Protein AF-A0A444UL59-F1 (afdb_monomer_lite)

Sequence (95 aa):
MLLGTKKINNWIEGYIHEVKGRTPSLGSQILNRGDFNIHVDLPPSTLVTDFVTLLDCLGLSQSVNVPTHTCGHTLDLLITRGLDISNPSVSDISL

Foldseek 3Di:
DPQLVVLVVVLVVVVVVVVVVDPPDPDKDWSDKFFNVDQCQDDDDPVNVVVVVVCVVVQKDWDDNFDQDPVGGDGITTIIHPDDPPDDDHDDPPD

pLDDT: mean 75.83, std 9.66, range [48.34, 88.81]

Radius of gyration: 13.7 Å; chains: 1; bounding box: 34×24×35 Å

Structure (mmCIF, N/CA/C/O backbone):
data_AF-A0A444UL59-F1
#
_entry.id   AF-A0A444UL59-F1
#
loop_
_atom_site.group_PDB
_atom_site.id
_atom_site.type_symbol
_atom_site.label_atom_id
_atom_site.label_alt_id
_atom_site.label_comp_id
_atom_site.label_asym_id
_atom_site.label_entity_id
_atom_site.label_seq_id
_atom_site.pdbx_PDB_ins_code
_atom_site.Cartn_x
_atom_site.Cartn_y
_atom_site.Cartn_z
_atom_site.occupancy
_atom_site.B_iso_or_equiv
_atom_site.auth_seq_id
_atom_site.auth_comp_id
_atom_site.auth_asym_id
_atom_site.auth_atom_id
_atom_site.pdbx_PDB_model_num
ATOM 1 N N . MET A 1 1 ? 13.734 7.149 0.274 1.00 49.69 1 MET A N 1
ATOM 2 C CA . MET A 1 1 ? 13.088 6.515 1.448 1.00 49.69 1 MET A CA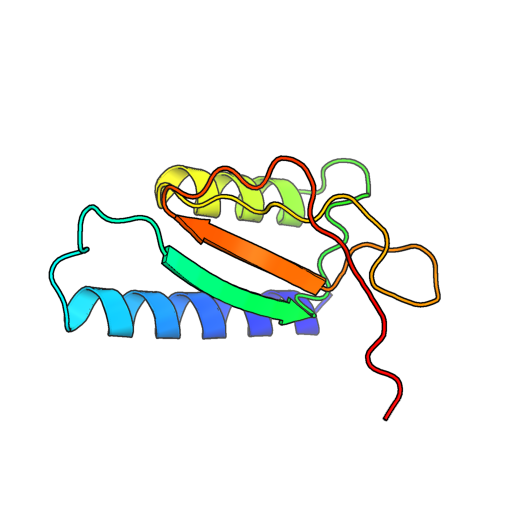 1
ATOM 3 C C . MET A 1 1 ? 12.206 7.465 2.282 1.00 49.69 1 MET A C 1
ATOM 5 O O . MET A 1 1 ? 11.246 6.989 2.862 1.00 49.69 1 MET A O 1
ATOM 9 N N . LEU A 1 2 ? 12.458 8.787 2.333 1.00 55.53 2 LEU A N 1
ATOM 10 C CA . LEU A 1 2 ? 11.718 9.739 3.198 1.00 55.53 2 LEU A CA 1
ATOM 11 C C . LEU A 1 2 ? 10.324 10.196 2.707 1.00 55.53 2 LEU A C 1
ATOM 13 O O . LEU A 1 2 ? 9.553 10.706 3.517 1.00 55.53 2 LEU A O 1
ATOM 17 N N . LEU A 1 3 ? 9.995 10.079 1.412 1.00 59.19 3 LEU A N 1
ATOM 18 C CA . LEU A 1 3 ? 8.688 10.531 0.902 1.00 59.19 3 LEU A CA 1
ATOM 19 C C . LEU A 1 3 ? 7.550 9.548 1.221 1.00 59.19 3 LEU A C 1
ATOM 21 O O . LEU A 1 3 ? 6.487 9.989 1.652 1.00 59.19 3 LEU A O 1
ATOM 25 N N . GLY A 1 4 ? 7.778 8.239 1.062 1.00 61.97 4 GLY A N 1
ATOM 26 C CA . GLY A 1 4 ? 6.741 7.221 1.276 1.00 61.97 4 GLY A CA 1
ATOM 27 C C . GLY A 1 4 ? 6.236 7.173 2.720 1.00 61.97 4 GLY A C 1
ATOM 28 O O . GLY A 1 4 ? 5.034 7.198 2.959 1.00 61.97 4 GLY A O 1
ATOM 29 N N . THR A 1 5 ? 7.135 7.237 3.705 1.00 67.88 5 THR A N 1
ATOM 30 C CA . THR A 1 5 ? 6.757 7.208 5.131 1.00 67.88 5 THR A CA 1
ATOM 31 C C . THR A 1 5 ? 5.936 8.427 5.557 1.00 67.88 5 THR A C 1
ATOM 33 O O . THR A 1 5 ? 4.973 8.289 6.308 1.00 67.88 5 THR A O 1
ATOM 36 N N . LYS A 1 6 ? 6.247 9.621 5.034 1.00 73.44 6 LYS A N 1
ATOM 37 C CA . LYS A 1 6 ? 5.445 10.832 5.280 1.00 73.44 6 LYS A CA 1
ATOM 38 C C . LYS A 1 6 ? 4.035 10.716 4.698 1.00 73.44 6 LYS A C 1
ATOM 40 O O . LYS A 1 6 ? 3.079 11.113 5.359 1.00 73.44 6 LYS A O 1
ATOM 45 N N . LYS A 1 7 ? 3.897 10.165 3.486 1.00 71.12 7 LYS A N 1
ATOM 46 C CA . LYS A 1 7 ? 2.586 9.959 2.851 1.00 71.12 7 LYS A CA 1
ATOM 47 C C . LYS A 1 7 ? 1.734 8.944 3.619 1.00 71.12 7 LYS A C 1
ATOM 49 O O . LYS A 1 7 ? 0.558 9.214 3.845 1.00 71.12 7 LYS A O 1
ATOM 54 N N . ILE A 1 8 ? 2.332 7.842 4.084 1.00 75.31 8 ILE A N 1
ATOM 55 C CA . ILE A 1 8 ? 1.653 6.845 4.930 1.00 75.31 8 ILE A CA 1
ATOM 56 C C . ILE A 1 8 ? 1.138 7.494 6.219 1.00 75.31 8 ILE A C 1
ATOM 58 O O . ILE A 1 8 ? -0.039 7.354 6.532 1.00 75.31 8 ILE A O 1
ATOM 62 N N . ASN A 1 9 ? 1.979 8.248 6.934 1.00 78.31 9 ASN A N 1
ATOM 63 C CA . ASN A 1 9 ? 1.572 8.890 8.188 1.00 78.31 9 ASN A CA 1
ATOM 64 C C . ASN A 1 9 ? 0.418 9.878 7.982 1.00 78.31 9 ASN A C 1
ATOM 66 O O . ASN A 1 9 ? -0.560 9.841 8.722 1.00 78.31 9 ASN A O 1
ATOM 70 N N . ASN A 1 10 ? 0.486 10.713 6.941 1.00 80.62 10 ASN A N 1
ATOM 71 C CA . ASN A 1 10 ? -0.602 11.637 6.617 1.00 80.62 10 ASN A CA 1
ATOM 72 C C . ASN A 1 10 ? -1.911 10.899 6.302 1.00 80.62 10 ASN A C 1
ATOM 74 O O . ASN A 1 10 ? -2.984 11.348 6.700 1.00 80.62 10 ASN A O 1
ATOM 78 N N . TRP A 1 11 ? -1.828 9.764 5.601 1.00 81.00 11 TRP A N 1
ATOM 79 C CA . TRP A 1 11 ? -2.995 8.930 5.336 1.00 81.00 11 TRP A CA 1
ATOM 80 C C . TRP A 1 11 ? -3.565 8.309 6.619 1.00 81.00 11 TRP A C 1
ATOM 82 O O . TRP A 1 11 ? -4.777 8.368 6.815 1.00 81.00 11 TRP A O 1
ATOM 92 N N . ILE A 1 12 ? -2.719 7.783 7.514 1.00 80.50 12 ILE A N 1
ATOM 93 C CA . ILE A 1 12 ? -3.146 7.221 8.807 1.00 80.50 12 ILE A CA 1
ATOM 94 C C . ILE A 1 12 ? -3.886 8.279 9.632 1.00 80.50 12 ILE A C 1
ATOM 96 O O . ILE A 1 12 ? -4.978 8.008 10.127 1.00 80.50 12 ILE A O 1
ATOM 100 N N . GLU A 1 13 ? -3.336 9.489 9.748 1.00 81.62 13 GLU A N 1
ATOM 101 C CA . GLU A 1 13 ? -3.981 10.586 10.479 1.00 81.62 13 GLU A CA 1
ATOM 102 C C . GLU A 1 13 ? -5.342 10.958 9.869 1.00 81.62 13 GLU A C 1
ATOM 104 O O . GLU A 1 13 ? -6.329 11.121 10.592 1.00 81.62 13 GLU A O 1
ATOM 109 N N . GLY A 1 14 ? -5.429 11.018 8.535 1.00 79.25 14 GLY A N 1
ATOM 110 C CA . GLY A 1 14 ? -6.689 11.247 7.823 1.00 79.25 14 GLY A CA 1
ATOM 111 C C . GLY A 1 14 ? -7.727 10.152 8.087 1.00 79.25 14 GLY A C 1
ATOM 112 O O . GLY A 1 14 ? -8.874 10.455 8.417 1.00 79.25 14 GLY A O 1
ATOM 113 N N . TYR A 1 15 ? -7.312 8.887 8.021 1.00 77.38 15 TYR A N 1
ATOM 114 C CA . TYR A 1 15 ? -8.165 7.733 8.301 1.00 77.38 15 TYR A CA 1
ATOM 115 C C . TYR A 1 15 ? -8.651 7.717 9.762 1.00 77.38 15 TYR A C 1
ATOM 117 O O . TYR A 1 15 ? -9.832 7.494 10.025 1.00 77.38 15 TYR A O 1
ATOM 125 N N . ILE A 1 16 ? -7.780 8.021 10.732 1.00 78.81 16 ILE A N 1
ATOM 126 C CA . ILE A 1 16 ? -8.161 8.135 12.149 1.00 78.81 16 ILE A CA 1
ATOM 127 C C . ILE A 1 16 ? -9.195 9.248 12.341 1.00 78.81 16 ILE A C 1
ATOM 129 O O . ILE A 1 16 ? -10.153 9.067 13.093 1.00 78.81 16 ILE A O 1
ATOM 133 N N . HIS A 1 17 ? -9.025 10.394 11.678 1.00 74.81 17 HIS A N 1
ATOM 134 C CA . HIS A 1 17 ? -9.991 11.488 11.744 1.00 74.81 17 HIS A CA 1
ATOM 135 C C . HIS A 1 17 ? -11.351 11.093 11.140 1.00 74.81 17 HIS A C 1
ATOM 137 O O . HIS A 1 17 ? -12.392 11.389 11.726 1.00 74.81 17 HIS A O 1
ATOM 143 N N . GLU A 1 18 ? -11.354 10.374 10.014 1.00 71.44 18 GLU A N 1
ATOM 144 C CA . GLU A 1 18 ? -12.570 9.835 9.394 1.00 71.44 18 GLU A CA 1
ATOM 145 C C . GLU A 1 18 ? -13.316 8.868 10.329 1.00 71.44 18 GLU A C 1
ATOM 147 O O . GLU A 1 18 ? -14.522 9.019 10.544 1.00 71.44 18 GLU A O 1
ATOM 152 N N . VAL A 1 19 ? -12.599 7.928 10.954 1.00 67.81 19 VAL A N 1
ATOM 153 C CA . VAL A 1 19 ? -13.174 6.948 11.894 1.00 67.81 19 VAL A CA 1
ATOM 154 C C . VAL A 1 19 ? -13.626 7.600 13.206 1.00 67.81 19 VAL A C 1
ATOM 156 O O . VAL A 1 19 ? -14.606 7.165 13.804 1.00 67.81 19 VAL A O 1
ATOM 159 N N . LYS A 1 20 ? -12.968 8.672 13.666 1.00 68.31 20 LYS A N 1
ATOM 160 C CA . LYS A 1 20 ? -13.397 9.416 14.865 1.00 68.31 20 LYS A CA 1
ATOM 161 C C . LYS A 1 20 ? -14.716 10.171 14.662 1.00 68.31 20 LYS A C 1
ATOM 163 O O . LYS A 1 20 ? -15.390 10.459 15.647 1.00 68.31 20 LYS A O 1
ATOM 168 N N . GLY A 1 21 ? -15.087 10.487 13.418 1.00 62.25 21 GLY A N 1
ATOM 169 C CA . GLY A 1 21 ? -16.300 11.244 13.086 1.00 62.25 21 GLY A CA 1
ATOM 170 C C . GLY A 1 21 ? -17.496 10.410 12.612 1.00 62.25 21 GLY A C 1
ATOM 171 O O . GLY A 1 21 ? -18.597 10.950 12.493 1.00 62.25 21 GLY A O 1
ATOM 172 N N . ARG A 1 22 ? -17.313 9.115 12.325 1.00 58.59 22 ARG A N 1
ATOM 173 C CA . ARG A 1 22 ? -18.356 8.210 11.815 1.00 58.59 22 ARG A CA 1
ATOM 174 C C . ARG A 1 22 ? -18.214 6.828 12.444 1.00 58.59 22 ARG A C 1
ATOM 176 O O . ARG A 1 22 ? -17.115 6.292 12.521 1.00 58.59 22 ARG A O 1
ATOM 183 N N . THR A 1 23 ? -19.327 6.195 12.817 1.00 56.22 23 THR A N 1
ATOM 184 C CA . THR A 1 23 ? -19.336 4.731 12.943 1.00 56.22 23 THR A CA 1
ATOM 185 C C . THR A 1 23 ? -18.861 4.151 11.608 1.00 56.22 23 THR A C 1
ATOM 187 O O . THR A 1 23 ? -19.347 4.617 10.573 1.00 56.22 23 THR A O 1
ATOM 190 N N . PRO A 1 24 ? -17.918 3.185 11.578 1.00 57.44 24 PRO A N 1
ATOM 191 C CA . PRO A 1 24 ? -17.540 2.536 10.333 1.00 57.44 24 PRO A CA 1
ATOM 192 C C . PRO A 1 24 ? -18.820 1.975 9.722 1.00 57.44 24 PRO A C 1
ATOM 194 O O . PRO A 1 24 ? -19.427 1.057 10.274 1.00 57.44 24 PRO A O 1
ATOM 197 N N . SER A 1 25 ? -19.295 2.574 8.633 1.00 55.69 25 SER A N 1
ATOM 198 C CA . SER A 1 25 ? -20.393 1.990 7.884 1.00 55.69 25 SER A CA 1
ATOM 199 C C . SER A 1 25 ? -19.899 0.617 7.437 1.00 55.69 25 SER A C 1
ATOM 201 O O . SER A 1 25 ? -18.825 0.496 6.851 1.00 55.69 25 SER A O 1
ATOM 203 N N . LEU A 1 26 ? -20.662 -0.433 7.743 1.00 57.88 26 LEU A N 1
ATOM 204 C CA . LEU A 1 26 ? -20.337 -1.831 7.419 1.00 57.88 26 LEU A CA 1
ATOM 205 C C . LEU A 1 26 ? -20.310 -2.098 5.892 1.00 57.88 26 LEU A C 1
ATOM 207 O O . LEU A 1 26 ? -20.285 -3.241 5.455 1.00 57.88 26 LEU A O 1
ATOM 211 N N . GLY A 1 27 ? -20.383 -1.045 5.075 1.00 66.25 27 GLY A N 1
ATOM 212 C CA . GLY A 1 27 ? -20.454 -1.099 3.625 1.00 66.25 27 GLY A CA 1
ATOM 213 C C . GLY A 1 27 ? -19.097 -0.909 2.957 1.00 66.25 27 GLY A C 1
ATOM 214 O O . GLY A 1 27 ? -18.175 -0.290 3.499 1.00 66.25 27 GLY A O 1
ATOM 215 N N . SER A 1 28 ? -19.015 -1.433 1.741 1.00 73.44 28 SER A N 1
ATOM 216 C CA . SER A 1 28 ? -17.845 -1.386 0.878 1.00 73.44 28 SER A CA 1
ATOM 217 C C . SER A 1 28 ? -17.496 0.054 0.470 1.00 73.44 28 SER A C 1
ATOM 219 O O . SER A 1 28 ? -18.363 0.783 -0.013 1.00 73.44 28 SER A O 1
ATOM 221 N N . GLN A 1 29 ? -16.246 0.483 0.673 1.00 77.56 29 GLN A N 1
ATOM 222 C CA . GLN A 1 29 ? -15.816 1.879 0.490 1.00 77.56 29 GLN A CA 1
ATOM 223 C C . GLN A 1 29 ? -14.411 1.991 -0.112 1.00 77.56 29 GLN A C 1
ATOM 225 O O . GLN A 1 29 ? -13.506 1.227 0.232 1.00 77.56 29 GLN A O 1
ATOM 230 N N . ILE A 1 30 ? -14.221 2.992 -0.979 1.00 74.88 30 ILE A N 1
ATOM 231 C CA . ILE A 1 30 ? -12.896 3.449 -1.415 1.00 74.88 30 ILE A CA 1
ATOM 232 C C . ILE A 1 30 ? -12.412 4.483 -0.402 1.00 74.88 30 ILE A C 1
ATOM 234 O O . ILE A 1 30 ? -13.072 5.502 -0.220 1.00 74.88 30 ILE A O 1
ATOM 238 N N . LEU A 1 31 ? -11.266 4.229 0.230 1.00 75.94 31 LEU A N 1
ATOM 239 C CA . LEU A 1 31 ? -10.720 5.104 1.272 1.00 75.94 31 LEU A CA 1
ATOM 240 C C . LEU A 1 31 ? -9.597 5.992 0.753 1.00 75.94 31 LEU A C 1
ATOM 242 O O . LEU A 1 31 ? -9.447 7.120 1.211 1.00 75.94 31 LEU A O 1
ATOM 246 N N . ASN A 1 32 ? -8.790 5.503 -0.192 1.00 75.31 32 ASN A N 1
ATOM 247 C CA . ASN A 1 32 ? -7.736 6.324 -0.774 1.00 75.31 32 ASN A CA 1
ATOM 248 C C . ASN A 1 32 ? -7.312 5.864 -2.175 1.00 75.31 32 ASN A C 1
ATOM 250 O O . ASN A 1 32 ? -7.359 4.674 -2.491 1.00 75.31 32 ASN A O 1
ATOM 254 N N . ARG A 1 33 ? -6.860 6.828 -2.986 1.00 78.44 33 ARG A N 1
ATOM 255 C CA . ARG A 1 33 ? -6.213 6.644 -4.291 1.00 78.44 33 ARG A CA 1
ATOM 256 C C . ARG A 1 33 ? -5.039 7.605 -4.419 1.00 78.44 33 ARG A C 1
ATOM 258 O O . ARG A 1 33 ? -5.236 8.806 -4.253 1.00 78.44 33 ARG A O 1
ATOM 265 N N . GLY A 1 34 ? -3.861 7.104 -4.777 1.00 79.12 34 GLY A N 1
ATOM 266 C CA . GLY A 1 34 ? -2.753 7.966 -5.191 1.00 79.12 34 GLY A CA 1
ATOM 267 C C . GLY A 1 34 ? -1.381 7.332 -5.039 1.00 79.12 34 GLY A C 1
ATOM 268 O O . GLY A 1 34 ? -1.269 6.181 -4.636 1.00 79.12 34 GLY A O 1
ATOM 269 N N . ASP A 1 35 ? -0.352 8.117 -5.340 1.00 80.69 35 ASP A N 1
ATOM 270 C CA . ASP A 1 35 ? 1.054 7.723 -5.299 1.00 80.69 35 ASP A CA 1
ATOM 271 C C . ASP A 1 35 ? 1.571 7.601 -3.853 1.00 80.69 35 ASP A C 1
ATOM 273 O O . ASP A 1 35 ? 1.797 8.611 -3.180 1.00 80.69 35 ASP A O 1
ATOM 277 N N . PHE A 1 36 ? 1.819 6.379 -3.377 1.00 79.12 36 PHE A N 1
ATOM 278 C CA . PHE A 1 36 ? 2.395 6.097 -2.056 1.00 79.12 36 PHE A CA 1
ATOM 279 C C . PHE A 1 36 ? 3.928 6.069 -2.061 1.00 79.12 36 PHE A C 1
ATOM 281 O O . PHE A 1 36 ? 4.533 6.129 -0.990 1.00 79.12 36 PHE A O 1
ATOM 288 N N . ASN A 1 37 ? 4.579 6.027 -3.230 1.00 81.00 37 ASN A N 1
ATOM 289 C CA . ASN A 1 37 ? 6.023 5.783 -3.364 1.00 81.00 37 ASN A CA 1
ATOM 290 C C . ASN A 1 37 ? 6.499 4.525 -2.599 1.00 81.00 37 ASN A C 1
ATOM 292 O O . ASN A 1 37 ? 7.586 4.520 -2.013 1.00 81.00 37 ASN A O 1
ATOM 296 N N . ILE A 1 38 ? 5.675 3.473 -2.566 1.00 79.56 38 ILE A N 1
ATOM 297 C CA . ILE A 1 38 ? 6.020 2.163 -2.000 1.00 79.56 38 ILE A CA 1
ATOM 298 C C . ILE A 1 38 ? 6.050 1.171 -3.154 1.00 79.56 38 ILE A C 1
ATOM 300 O O . ILE A 1 38 ? 5.042 0.993 -3.825 1.00 79.56 38 ILE A O 1
ATOM 304 N N . HIS A 1 39 ? 7.184 0.507 -3.349 1.00 82.00 39 HIS A N 1
ATOM 305 C CA . HIS A 1 39 ? 7.315 -0.564 -4.333 1.00 82.00 39 HIS A CA 1
ATOM 306 C C . HIS A 1 39 ? 6.696 -1.856 -3.789 1.00 82.00 39 HIS A C 1
ATOM 308 O O . HIS A 1 39 ? 7.404 -2.721 -3.272 1.00 82.00 39 HIS A O 1
ATOM 314 N N . VAL A 1 40 ? 5.368 -1.958 -3.848 1.00 80.38 40 VAL A N 1
ATOM 315 C CA . VAL A 1 40 ? 4.628 -3.162 -3.422 1.00 80.38 40 VAL A CA 1
ATOM 316 C C . VAL A 1 40 ? 4.832 -4.343 -4.380 1.00 80.38 40 VAL A C 1
ATOM 318 O O . VAL A 1 40 ? 4.570 -5.482 -4.014 1.00 80.38 40 VAL A O 1
ATOM 321 N N . ASP A 1 41 ? 5.320 -4.066 -5.591 1.00 77.94 41 ASP A N 1
ATOM 322 C CA . ASP A 1 41 ? 5.634 -5.020 -6.659 1.00 77.94 41 ASP A CA 1
ATOM 323 C C . ASP A 1 41 ? 7.003 -5.710 -6.503 1.00 77.94 41 ASP A C 1
ATOM 325 O O . ASP A 1 41 ? 7.298 -6.673 -7.211 1.00 77.94 41 ASP A O 1
ATOM 329 N N . LEU A 1 42 ? 7.852 -5.231 -5.591 1.00 80.44 42 LEU A N 1
ATOM 330 C CA . LEU A 1 42 ? 9.182 -5.788 -5.333 1.00 80.44 42 LEU A CA 1
ATOM 331 C C . LEU A 1 42 ? 9.161 -6.798 -4.171 1.00 80.44 42 LEU A C 1
ATOM 333 O O . LEU A 1 42 ? 8.215 -6.811 -3.381 1.00 80.44 42 LEU A O 1
ATOM 337 N N . PRO A 1 43 ? 10.205 -7.644 -4.026 1.00 79.81 43 PRO A N 1
ATOM 338 C CA . PRO A 1 43 ? 10.303 -8.577 -2.908 1.00 79.81 43 PRO A CA 1
ATOM 339 C C . PRO A 1 43 ? 10.076 -7.902 -1.544 1.00 79.81 43 PRO A C 1
ATOM 341 O O . PRO A 1 43 ? 10.457 -6.738 -1.375 1.00 79.81 43 PRO A O 1
ATOM 344 N N . PRO A 1 44 ? 9.507 -8.623 -0.556 1.00 79.19 44 PRO A N 1
ATOM 345 C CA . PRO A 1 44 ? 9.103 -8.032 0.713 1.00 79.19 44 PRO A CA 1
ATOM 346 C C . PRO A 1 44 ? 10.273 -7.330 1.404 1.00 79.19 44 PRO A C 1
ATOM 348 O O . PRO A 1 44 ? 11.267 -7.951 1.783 1.00 79.19 44 PRO A O 1
ATOM 351 N N . SER A 1 45 ? 10.137 -6.020 1.583 1.00 84.00 45 SER A N 1
ATOM 352 C CA . SER A 1 45 ? 10.966 -5.235 2.495 1.00 84.00 45 SER A CA 1
ATOM 353 C C . SER A 1 45 ? 10.197 -5.007 3.792 1.00 84.00 45 SER A C 1
ATOM 355 O O . SER A 1 45 ? 8.970 -5.073 3.791 1.00 84.00 45 SER A O 1
ATOM 357 N N . THR A 1 46 ? 10.886 -4.672 4.887 1.00 86.56 46 THR A N 1
ATOM 358 C CA . THR A 1 46 ? 10.233 -4.339 6.168 1.00 86.56 46 THR A CA 1
ATOM 359 C C . THR A 1 46 ? 9.117 -3.306 5.989 1.00 86.56 46 THR A C 1
ATOM 361 O O . THR A 1 46 ? 8.029 -3.491 6.511 1.00 86.56 46 THR A O 1
ATOM 364 N N . LEU A 1 47 ? 9.335 -2.283 5.151 1.00 83.88 47 LEU A N 1
ATOM 365 C CA . LEU A 1 47 ? 8.323 -1.265 4.854 1.00 83.88 47 LEU A CA 1
ATOM 366 C C . LEU A 1 47 ? 7.067 -1.846 4.186 1.00 83.88 47 LEU A C 1
ATOM 368 O O . LEU A 1 47 ? 5.958 -1.470 4.552 1.00 83.88 47 LEU A O 1
ATOM 372 N N . VAL A 1 48 ? 7.236 -2.730 3.198 1.00 84.56 48 VAL A N 1
ATOM 373 C CA . VAL A 1 48 ? 6.110 -3.359 2.487 1.00 84.56 48 VAL A CA 1
ATOM 374 C C . VAL A 1 48 ? 5.358 -4.297 3.428 1.00 84.56 48 VAL A C 1
ATOM 376 O O . VAL A 1 48 ? 4.135 -4.238 3.486 1.00 84.56 48 VAL A O 1
ATOM 379 N N . T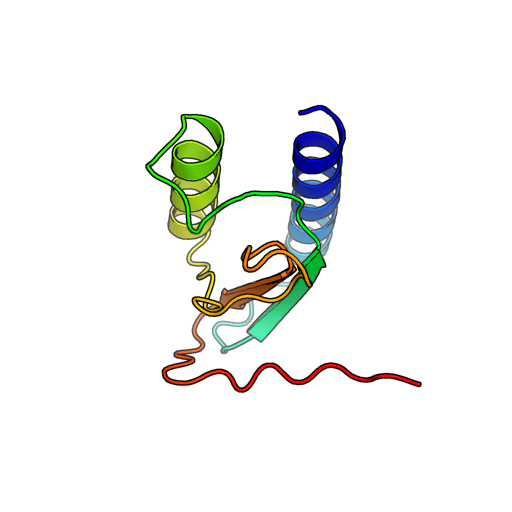HR A 1 49 ? 6.076 -5.103 4.212 1.00 87.44 49 THR A N 1
ATOM 380 C CA . THR A 1 49 ? 5.479 -6.018 5.193 1.00 87.44 49 THR A CA 1
ATOM 381 C C . THR A 1 49 ? 4.684 -5.267 6.259 1.00 87.44 49 THR A C 1
ATOM 383 O O . THR A 1 49 ? 3.538 -5.627 6.529 1.00 87.44 49 THR A O 1
ATOM 386 N N . ASP A 1 50 ? 5.249 -4.202 6.831 1.00 87.94 50 ASP A N 1
ATOM 387 C CA . ASP A 1 50 ? 4.577 -3.386 7.847 1.00 87.94 50 ASP A CA 1
ATOM 388 C C . ASP A 1 50 ? 3.345 -2.683 7.266 1.00 87.94 50 ASP A C 1
ATOM 390 O O . ASP A 1 50 ? 2.297 -2.617 7.908 1.00 87.94 50 ASP A O 1
ATOM 394 N N . PHE A 1 51 ? 3.446 -2.194 6.027 1.00 86.50 51 PHE A N 1
ATOM 395 C CA 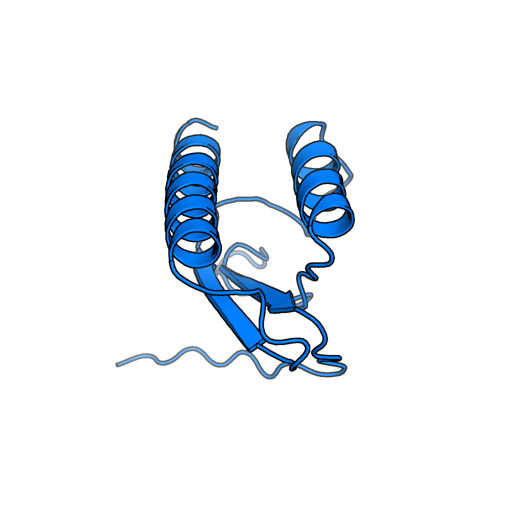. PHE A 1 51 ? 2.332 -1.562 5.329 1.00 86.50 51 PHE A CA 1
ATOM 396 C C . PHE A 1 51 ? 1.188 -2.545 5.054 1.00 86.50 51 PHE A C 1
ATOM 398 O O . PHE A 1 51 ? 0.042 -2.236 5.368 1.00 86.50 51 PHE A O 1
ATOM 405 N N . VAL A 1 52 ? 1.479 -3.740 4.529 1.00 86.81 52 VAL A N 1
ATOM 406 C CA . VAL A 1 52 ? 0.465 -4.784 4.292 1.00 86.81 52 VAL A CA 1
ATOM 407 C C . VAL A 1 52 ? -0.181 -5.220 5.609 1.00 86.81 52 VAL A C 1
ATOM 409 O O . VAL A 1 52 ? -1.404 -5.239 5.711 1.00 86.81 52 VAL A O 1
ATOM 412 N N . THR A 1 53 ? 0.622 -5.454 6.651 1.00 88.81 53 THR A N 1
ATOM 413 C CA . THR A 1 53 ? 0.120 -5.827 7.985 1.00 88.81 53 THR A CA 1
ATOM 414 C C . THR A 1 53 ? -0.803 -4.753 8.566 1.00 88.81 53 THR A C 1
ATOM 416 O O . THR A 1 53 ? -1.824 -5.064 9.177 1.00 88.81 53 THR A O 1
ATOM 419 N N . LEU A 1 54 ? -0.478 -3.471 8.368 1.00 87.50 54 LEU A N 1
ATOM 420 C CA . LEU A 1 54 ? -1.333 -2.363 8.786 1.00 87.50 54 LEU A CA 1
ATOM 421 C C . LEU A 1 54 ? -2.687 -2.383 8.064 1.00 87.50 54 LEU A C 1
ATOM 423 O O . LEU A 1 54 ? -3.714 -2.178 8.710 1.00 87.50 54 LEU A O 1
ATOM 427 N N . LEU A 1 55 ? -2.701 -2.616 6.748 1.00 88.19 55 LEU A N 1
ATOM 428 C CA . LEU A 1 55 ? -3.947 -2.718 5.986 1.00 88.19 55 LEU A CA 1
ATOM 429 C C . LEU A 1 55 ? -4.806 -3.879 6.500 1.00 88.19 55 LEU A C 1
ATOM 431 O O . LEU A 1 55 ? -5.987 -3.668 6.779 1.00 88.19 55 LEU A O 1
ATOM 435 N N . ASP A 1 56 ? -4.203 -5.046 6.730 1.00 87.75 56 ASP A N 1
ATOM 436 C CA . ASP A 1 56 ? -4.892 -6.232 7.251 1.00 87.75 56 ASP A CA 1
ATOM 437 C C . ASP A 1 56 ? -5.506 -5.977 8.636 1.00 87.75 56 ASP A C 1
ATOM 439 O O . ASP A 1 56 ? -6.687 -6.252 8.857 1.00 87.75 56 ASP A O 1
ATOM 443 N N . CYS A 1 57 ? -4.750 -5.363 9.555 1.00 86.19 57 CYS A N 1
ATOM 444 C CA . CYS A 1 57 ? -5.240 -4.969 10.882 1.00 86.19 57 CYS A CA 1
ATOM 445 C C . CYS A 1 57 ? -6.436 -4.007 10.818 1.00 86.19 57 CYS A C 1
ATOM 447 O O . CYS A 1 57 ? -7.265 -3.974 11.729 1.00 86.19 57 CYS A O 1
ATOM 449 N N . LEU A 1 58 ? -6.527 -3.210 9.754 1.00 83.88 58 LEU A N 1
ATOM 450 C CA . LEU A 1 58 ? -7.619 -2.273 9.520 1.00 83.88 58 LEU A CA 1
ATOM 451 C C . LEU A 1 58 ? -8.750 -2.877 8.665 1.00 83.88 58 LEU A C 1
ATOM 453 O O . LEU A 1 58 ? -9.740 -2.187 8.404 1.00 83.88 58 LEU A O 1
ATOM 457 N N . GLY A 1 59 ? -8.647 -4.138 8.233 1.00 84.88 59 GLY A N 1
ATOM 458 C CA . GLY A 1 59 ? -9.601 -4.765 7.313 1.00 84.88 59 GLY A CA 1
ATOM 459 C C . GLY A 1 59 ? -9.663 -4.046 5.963 1.00 84.88 59 GLY A C 1
ATOM 460 O O . GLY A 1 59 ? -10.750 -3.849 5.409 1.00 84.88 59 GLY A O 1
ATOM 461 N N . LEU A 1 60 ? -8.511 -3.562 5.500 1.00 86.62 60 LEU A N 1
ATOM 462 C CA . LEU A 1 60 ? -8.332 -2.846 4.245 1.00 86.62 60 LEU A CA 1
ATOM 463 C C . LEU A 1 60 ? -7.578 -3.710 3.245 1.00 86.62 60 LEU A C 1
ATOM 465 O O . LEU A 1 60 ? -6.815 -4.595 3.615 1.00 86.62 60 LEU A O 1
ATOM 469 N N . SER A 1 61 ? -7.757 -3.413 1.966 1.00 86.56 61 SER A N 1
ATOM 470 C CA . SER A 1 61 ? -7.076 -4.118 0.886 1.00 86.56 61 SER A CA 1
ATOM 471 C C . SER A 1 61 ? -6.505 -3.128 -0.115 1.00 86.56 61 SER A C 1
ATOM 473 O O . SER A 1 61 ? -7.156 -2.143 -0.478 1.00 86.56 61 SER A O 1
ATOM 475 N N . GLN A 1 62 ? -5.282 -3.405 -0.559 1.00 86.81 62 GLN A N 1
ATOM 476 C CA . GLN A 1 62 ? -4.678 -2.782 -1.724 1.00 86.81 62 GLN A CA 1
ATOM 477 C C . GLN A 1 62 ? -4.976 -3.672 -2.936 1.00 86.81 62 GLN A C 1
ATOM 479 O O . GLN A 1 62 ? -4.752 -4.877 -2.872 1.00 86.81 62 GLN A O 1
ATOM 484 N N . SER A 1 63 ? -5.533 -3.103 -4.007 1.00 81.69 63 SER A N 1
ATOM 485 C CA . SER A 1 63 ? -6.018 -3.903 -5.149 1.00 81.69 63 SER A CA 1
ATOM 486 C C . SER A 1 63 ? -5.225 -3.719 -6.446 1.00 81.69 63 SER A C 1
ATOM 488 O O . SER A 1 63 ? -5.525 -4.388 -7.427 1.00 81.69 63 SER A O 1
ATOM 490 N N . VAL A 1 64 ? -4.245 -2.810 -6.501 1.00 81.38 64 VAL A N 1
ATOM 491 C CA . VAL A 1 64 ? -3.508 -2.504 -7.742 1.00 81.38 64 VAL A CA 1
ATOM 492 C C . VAL A 1 64 ? -2.283 -3.404 -7.857 1.00 81.38 64 VAL A C 1
ATOM 494 O O . VAL A 1 64 ? -1.350 -3.297 -7.074 1.00 81.38 64 VAL A O 1
ATOM 497 N N . ASN A 1 65 ? -2.256 -4.273 -8.856 1.00 76.75 65 ASN A N 1
ATOM 498 C CA . ASN A 1 65 ? -1.143 -5.194 -9.110 1.00 76.75 65 ASN A CA 1
ATOM 499 C C . ASN A 1 65 ? -0.492 -4.977 -10.486 1.00 76.75 65 ASN A C 1
ATOM 501 O O . ASN A 1 65 ? 0.273 -5.821 -10.950 1.00 76.75 65 ASN A O 1
ATOM 505 N N . VAL A 1 66 ? -0.813 -3.860 -11.140 1.00 76.25 66 VAL A N 1
ATOM 506 C CA . VAL A 1 66 ? -0.274 -3.478 -12.447 1.00 76.25 66 VAL A CA 1
ATOM 507 C C . VAL A 1 66 ? 0.588 -2.223 -12.313 1.00 76.25 66 VAL A C 1
ATOM 509 O O . VAL A 1 66 ? 0.298 -1.388 -11.453 1.00 76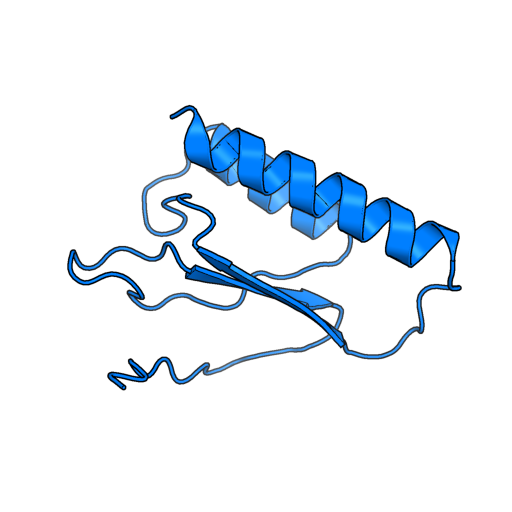.25 66 VAL A O 1
ATOM 512 N N . PRO A 1 67 ? 1.613 -2.051 -13.169 1.00 78.75 67 PRO A N 1
ATOM 513 C CA . PRO A 1 67 ? 2.408 -0.833 -13.189 1.00 78.75 67 PRO A CA 1
ATOM 514 C C . PRO A 1 67 ? 1.545 0.422 -13.323 1.00 78.75 67 PRO A C 1
ATOM 516 O O . PRO A 1 67 ? 0.681 0.496 -14.197 1.00 78.75 67 PRO A O 1
ATOM 519 N N . THR A 1 68 ? 1.812 1.417 -12.482 1.00 76.31 68 THR A N 1
ATOM 520 C CA . THR A 1 68 ? 1.138 2.727 -12.519 1.00 76.31 68 THR A CA 1
ATOM 521 C C . THR A 1 68 ? 2.095 3.867 -12.844 1.00 76.31 68 THR A C 1
ATOM 523 O O . THR A 1 68 ? 1.663 4.966 -13.164 1.00 76.31 68 THR A O 1
ATOM 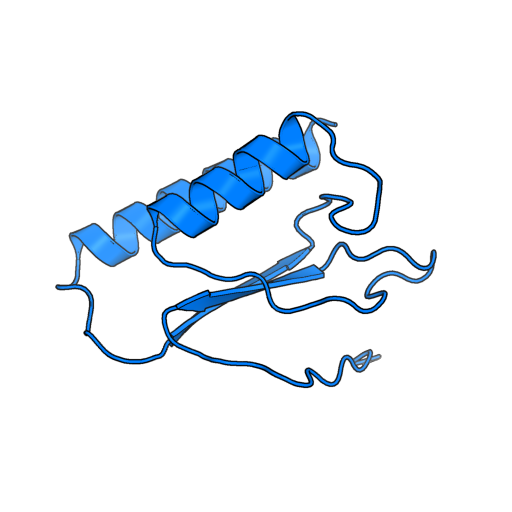526 N N . HIS A 1 69 ? 3.402 3.610 -12.782 1.00 77.69 69 HIS A N 1
ATOM 527 C CA . HIS A 1 69 ? 4.445 4.573 -13.097 1.00 77.69 69 HIS A CA 1
ATOM 528 C C . HIS A 1 69 ? 5.174 4.172 -14.383 1.00 77.69 69 HIS A C 1
ATOM 530 O O . HIS A 1 69 ? 5.388 2.987 -14.651 1.00 77.69 69 HIS A O 1
ATOM 536 N N . THR A 1 70 ? 5.657 5.159 -15.138 1.00 68.94 70 THR A N 1
ATOM 537 C CA . THR A 1 70 ? 6.334 5.000 -16.444 1.00 68.94 70 THR A CA 1
ATOM 538 C C . THR A 1 70 ? 7.567 4.085 -16.428 1.00 68.94 70 THR A C 1
ATOM 540 O O . THR A 1 70 ? 7.998 3.612 -17.475 1.00 68.94 70 THR A O 1
ATOM 543 N N . CYS A 1 71 ? 8.112 3.786 -15.246 1.00 74.12 71 CYS A N 1
ATOM 544 C CA . CYS A 1 71 ? 9.235 2.863 -15.051 1.00 74.12 71 CYS A CA 1
ATOM 545 C C . CYS A 1 71 ? 8.820 1.393 -14.843 1.00 74.12 71 CYS A C 1
ATOM 547 O O . CYS A 1 71 ? 9.680 0.569 -14.550 1.00 74.12 71 CYS A O 1
ATOM 549 N N . GLY A 1 72 ? 7.531 1.055 -14.942 1.00 74.75 72 GLY A N 1
ATOM 550 C CA . GLY A 1 72 ? 7.046 -0.313 -14.725 1.00 74.75 72 GLY A CA 1
ATOM 551 C C . GLY A 1 72 ? 6.770 -0.669 -13.259 1.00 74.75 72 GLY A C 1
ATOM 552 O O . GLY A 1 72 ? 6.520 -1.832 -12.964 1.00 74.75 72 GLY A O 1
ATOM 553 N N . HIS A 1 73 ? 6.795 0.311 -12.351 1.00 80.50 73 HIS A N 1
ATOM 554 C CA . HIS A 1 73 ? 6.556 0.103 -10.919 1.00 80.50 73 HIS A CA 1
ATOM 555 C C . HIS A 1 73 ? 5.115 0.407 -10.515 1.00 80.50 73 HIS A C 1
ATOM 557 O O . HIS A 1 73 ? 4.444 1.242 -11.129 1.00 80.50 73 HIS A O 1
ATOM 563 N N . THR A 1 74 ? 4.670 -0.236 -9.438 1.00 79.12 74 THR A N 1
ATOM 564 C CA . THR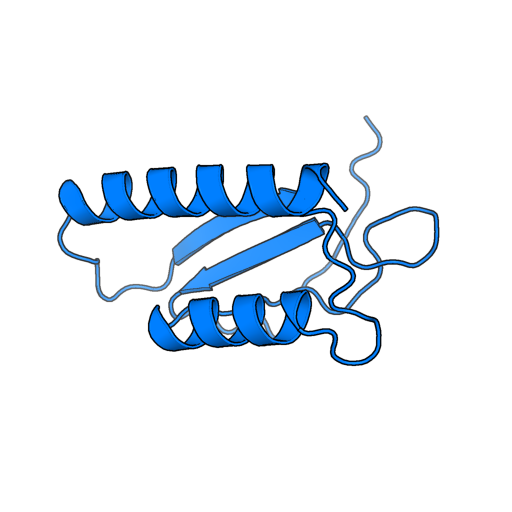 A 1 74 ? 3.348 -0.011 -8.844 1.00 79.12 74 THR A CA 1
ATOM 565 C C . THR A 1 74 ? 3.501 0.936 -7.661 1.00 79.12 74 THR A C 1
ATOM 567 O O . THR A 1 74 ? 3.832 0.504 -6.560 1.00 79.12 74 THR A O 1
ATOM 570 N N . LEU A 1 75 ? 3.318 2.238 -7.896 1.00 82.19 75 LEU A N 1
ATOM 571 C CA . LEU A 1 75 ? 3.476 3.273 -6.862 1.00 82.19 75 LEU A CA 1
ATOM 572 C C . LEU A 1 75 ? 2.146 3.919 -6.474 1.00 82.19 75 LEU A C 1
ATOM 574 O O . LEU A 1 75 ? 1.988 4.354 -5.331 1.00 82.19 75 LEU A O 1
ATOM 578 N N . ASP A 1 76 ? 1.183 3.938 -7.391 1.00 82.44 76 ASP A N 1
ATOM 579 C CA . ASP A 1 76 ? -0.174 4.398 -7.144 1.00 82.44 76 ASP A CA 1
ATOM 580 C C . ASP A 1 76 ? -1.017 3.239 -6.638 1.00 82.44 76 ASP A C 1
ATOM 582 O O . ASP A 1 76 ? -1.196 2.222 -7.310 1.00 82.44 76 ASP A O 1
ATOM 586 N N . LEU A 1 77 ? -1.544 3.388 -5.427 1.00 85.38 77 LEU A N 1
ATOM 587 C CA . LEU A 1 77 ? -2.306 2.340 -4.766 1.00 85.38 77 LEU A CA 1
ATOM 588 C C . LEU A 1 77 ? -3.758 2.785 -4.598 1.00 85.38 77 LEU A C 1
ATOM 590 O O . LEU A 1 77 ? -4.059 3.948 -4.315 1.00 85.38 77 LEU A O 1
ATOM 594 N N . LEU A 1 78 ? -4.661 1.821 -4.748 1.00 85.06 78 LEU A N 1
ATOM 595 C CA . LEU A 1 78 ? -6.073 1.937 -4.410 1.00 85.06 78 LEU A CA 1
ATOM 596 C C . LEU A 1 78 ? -6.304 1.157 -3.120 1.00 85.06 78 LEU A C 1
ATOM 598 O O . LEU A 1 78 ? -6.152 -0.064 -3.124 1.00 85.06 78 LEU A O 1
ATOM 602 N N . ILE A 1 79 ? -6.658 1.861 -2.045 1.00 87.12 79 ILE A N 1
ATOM 603 C CA . ILE A 1 79 ? -6.954 1.266 -0.740 1.00 87.12 79 ILE A CA 1
ATOM 604 C C . ILE A 1 79 ? -8.463 1.270 -0.518 1.00 87.12 79 ILE A C 1
ATOM 606 O O . ILE A 1 79 ? -9.118 2.317 -0.580 1.00 87.12 79 ILE A O 1
ATOM 610 N N . THR A 1 80 ? -9.015 0.092 -0.248 1.00 85.81 80 THR A N 1
ATOM 611 C CA . THR A 1 80 ? -10.455 -0.119 -0.084 1.00 85.81 80 THR A CA 1
ATOM 612 C C . THR A 1 80 ? -10.776 -0.909 1.174 1.00 85.81 80 THR A C 1
ATOM 614 O O . THR A 1 80 ? -9.906 -1.547 1.758 1.00 85.81 80 THR A O 1
ATOM 617 N N . ARG A 1 81 ? -12.041 -0.868 1.592 1.00 85.56 81 ARG A N 1
ATOM 618 C CA . ARG A 1 81 ? -12.611 -1.735 2.626 1.00 85.56 81 ARG A CA 1
ATOM 619 C C . ARG A 1 81 ? -13.794 -2.488 2.042 1.00 85.56 81 ARG A C 1
ATOM 621 O O . ARG A 1 81 ? -14.689 -1.852 1.490 1.00 85.56 81 ARG A O 1
ATOM 628 N N . GLY A 1 82 ? -13.825 -3.811 2.203 1.00 78.56 82 GLY A N 1
ATOM 629 C CA . GLY A 1 82 ? -14.973 -4.647 1.823 1.00 78.56 82 GLY A CA 1
ATOM 630 C C . GLY A 1 82 ? -15.341 -4.598 0.334 1.00 78.56 82 GLY A C 1
ATOM 631 O O . GLY A 1 82 ? -16.468 -4.944 -0.015 1.00 78.56 82 GLY A O 1
ATOM 632 N N . LEU A 1 83 ? -14.433 -4.125 -0.526 1.00 76.50 83 LEU A N 1
ATOM 633 C CA . LEU A 1 83 ? -14.559 -4.161 -1.980 1.00 76.50 83 LEU A CA 1
ATOM 634 C C . LEU A 1 83 ? -13.619 -5.241 -2.505 1.00 76.50 83 LEU A C 1
ATOM 636 O O . LEU A 1 83 ? -12.414 -5.166 -2.286 1.00 76.50 83 LEU A O 1
ATOM 640 N N . ASP A 1 84 ? -14.173 -6.214 -3.218 1.00 71.81 84 ASP A N 1
ATOM 641 C CA . ASP A 1 84 ? -13.376 -7.128 -4.027 1.00 71.81 84 ASP A CA 1
ATOM 642 C C . ASP A 1 84 ? -13.207 -6.513 -5.421 1.00 71.81 84 ASP A C 1
ATOM 644 O O . ASP A 1 84 ? -14.171 -6.378 -6.181 1.00 71.81 84 ASP A O 1
ATOM 648 N N . ILE A 1 85 ? -11.991 -6.063 -5.730 1.00 71.00 85 ILE A N 1
ATOM 649 C CA . ILE A 1 85 ? -11.640 -5.501 -7.035 1.00 71.00 85 ILE A CA 1
ATOM 650 C C . ILE A 1 85 ? -10.776 -6.534 -7.745 1.00 71.00 85 ILE A C 1
ATOM 652 O O . ILE A 1 85 ? -9.550 -6.495 -7.689 1.00 71.00 85 ILE A O 1
ATOM 656 N N . SER A 1 86 ? -11.442 -7.466 -8.419 1.00 68.56 86 SER A N 1
ATOM 657 C CA . SER A 1 86 ? -10.796 -8.598 -9.082 1.00 68.56 86 SER A CA 1
ATOM 658 C C . SER A 1 86 ? -10.071 -8.235 -10.383 1.00 68.56 86 SER A C 1
ATOM 660 O O . SER A 1 86 ? -9.268 -9.030 -10.865 1.00 68.56 86 SER A O 1
ATOM 662 N N . ASN A 1 87 ? -10.320 -7.052 -10.962 1.00 67.25 87 ASN A N 1
ATOM 663 C CA . ASN A 1 87 ? -9.656 -6.615 -12.194 1.00 67.25 87 ASN A CA 1
ATOM 664 C C . ASN A 1 87 ? -9.669 -5.080 -12.372 1.00 67.25 87 ASN A C 1
ATOM 666 O O . ASN A 1 87 ? -10.492 -4.553 -13.129 1.00 67.25 87 ASN A O 1
ATOM 670 N N . PRO A 1 88 ? -8.807 -4.327 -11.667 1.00 69.62 88 PRO A N 1
ATOM 671 C CA . PRO A 1 88 ? -8.737 -2.882 -11.846 1.00 69.62 88 PRO A CA 1
ATOM 672 C C . PRO A 1 88 ? -8.136 -2.530 -13.212 1.00 69.62 88 PRO A C 1
ATOM 674 O O . PRO A 1 88 ? -7.021 -2.929 -13.537 1.00 69.62 88 PRO A O 1
ATOM 677 N N . SER A 1 89 ? -8.846 -1.727 -14.006 1.00 72.56 89 SER A N 1
ATOM 678 C CA . SER A 1 89 ? -8.267 -1.090 -15.190 1.00 72.56 89 SER A CA 1
ATOM 679 C C . SER A 1 89 ? -7.530 0.181 -14.774 1.00 72.56 89 SER A C 1
ATOM 681 O O . SER A 1 89 ? -8.156 1.121 -14.277 1.00 72.56 89 SER A O 1
ATOM 683 N N . VAL A 1 90 ? -6.217 0.222 -14.993 1.00 71.19 90 VAL A N 1
ATOM 684 C CA . VAL A 1 90 ? -5.411 1.436 -14.827 1.00 71.19 90 VAL A CA 1
ATOM 685 C C . VAL A 1 90 ? -5.235 2.081 -16.195 1.00 71.19 90 VAL A C 1
ATOM 687 O O . VAL A 1 90 ? -4.793 1.438 -17.143 1.00 71.19 90 VAL A O 1
ATOM 690 N N . SER A 1 91 ? -5.613 3.349 -16.302 1.00 69.81 91 SER A N 1
ATOM 691 C CA . SER A 1 91 ? -5.451 4.155 -17.509 1.00 69.81 91 SER A CA 1
ATOM 692 C C . SER A 1 91 ? -4.823 5.486 -17.130 1.00 69.81 91 SER A C 1
ATOM 694 O O . SER A 1 91 ? -5.354 6.170 -16.250 1.00 69.81 91 SER A O 1
ATOM 696 N N . ASP A 1 92 ? -3.746 5.868 -17.814 1.00 70.31 92 ASP A N 1
ATOM 697 C CA . ASP A 1 92 ? -3.212 7.222 -17.717 1.00 70.31 92 ASP A CA 1
ATOM 698 C C . ASP A 1 92 ? -4.259 8.206 -18.234 1.00 70.31 92 ASP A C 1
ATOM 700 O O . ASP A 1 92 ? -4.626 8.197 -19.412 1.00 70.31 92 ASP A O 1
ATOM 704 N N . ILE A 1 93 ? -4.730 9.085 -17.354 1.00 57.22 93 ILE A N 1
ATOM 705 C CA . ILE A 1 93 ? -5.466 10.273 -17.777 1.00 57.22 93 ILE A CA 1
ATOM 706 C C . ILE A 1 93 ? -4.398 11.297 -18.150 1.00 57.22 93 ILE A C 1
ATOM 708 O O . ILE A 1 93 ? -4.088 12.205 -17.382 1.00 57.22 93 ILE A O 1
ATOM 712 N N . SER A 1 94 ? -3.769 11.102 -19.309 1.00 53.56 94 SER A N 1
ATOM 713 C CA . SER A 1 94 ? -3.020 12.185 -19.939 1.00 53.56 94 SER A CA 1
ATOM 714 C C . SER A 1 94 ? -4.031 13.283 -20.276 1.00 53.56 94 SER A C 1
ATOM 716 O O . SER A 1 94 ? -4.862 13.097 -21.165 1.00 53.56 94 SER A O 1
ATOM 718 N N . LEU A 1 95 ? -4.025 14.363 -19.489 1.00 48.34 95 LEU A N 1
ATOM 719 C CA . LEU A 1 95 ? -4.719 15.616 -19.803 1.00 48.34 95 LEU A CA 1
ATOM 720 C C . LEU A 1 95 ? -3.952 16.385 -20.880 1.00 48.34 95 LEU A C 1
ATOM 722 O O . LEU A 1 95 ? -2.706 16.447 -20.772 1.00 48.34 95 LEU A O 1
#

Organism: Acipenser ruthenus (NCBI:txid7906)

Secondary structure (DSSP, 8-state):
-HHHHHHHHHHHHHHHHHHHHS---SS-EEEEEEE----TTSSPPHHHHHHHHHHHHTT-EE---S--STTS---EEEEEES---SSPPP-----